Protein AF-A0AAJ3NLQ4-F1 (afdb_monomer)

Secondary structure (DSSP, 8-state):
----PPSSPPPEEEEEE-TT-PEEEEEE-GGGGG--S-SHHHHHHHHT-SSEE--S-S-SSSS---S-EE----TT---SSPPPHHHHHTS-PPP-

InterPro domains:
  IPR029056 Ribokinase-like [G3DSA:3.40.1190.20] (5-63)

Radius of gyration: 17.8 Å; Cα contacts (8 Å, |Δi|>4): 106; chains: 1; bounding box: 45×33×45 Å

Sequence (96 aa):
MRAYLLAGPSGSAIIVVDAAGDNTVVVSPGANGWLSLDAPHARAALTECDVLLTLGDSGDDGVGGGGGKCVRPGPSWRPTHRLPAEARSRWPRRRP

pLDDT: mean 73.83, std 16.25, range [38.75, 98.12]

Mean predicted aligned error: 10.54 Å

Solvent-accessible surface area (backbone atoms only — not comparable to full-atom values): 6395 Å² total; per-residue (Å²): 138,85,91,84,83,75,93,71,59,66,53,45,73,51,77,47,67,51,97,89,68,52,77,49,76,49,74,44,45,46,53,40,52,68,50,72,64,81,48,69,70,51,45,57,56,54,73,73,37,90,38,78,46,63,53,95,67,27,46,92,77,86,70,50,49,21,90,60,46,70,52,84,77,57,81,82,67,72,78,95,59,88,70,56,72,73,57,55,72,73,48,70,70,75,77,131

Foldseek 3Di:
DDDDDDPKDAKDKDWDADPVRDTDIDTDLMCQQVDDCPDPVSVVVVVPALDWDADPSYDDPPPRPHVTDSDQDDQPDDDPDDDDPVSVVPHPHPDD

Structure (mmCIF, N/CA/C/O backbone):
data_AF-A0AAJ3NLQ4-F1
#
_entry.id   AF-A0AAJ3NLQ4-F1
#
loop_
_atom_site.group_PDB
_atom_site.id
_atom_site.type_symbol
_atom_site.label_atom_id
_atom_site.label_alt_id
_atom_site.label_comp_id
_atom_site.label_asym_id
_atom_site.label_entity_id
_atom_site.label_seq_id
_atom_site.pdbx_PDB_ins_code
_atom_site.Cartn_x
_atom_site.Cartn_y
_atom_site.Cartn_z
_atom_site.occupancy
_atom_site.B_iso_or_equiv
_atom_site.auth_seq_id
_atom_site.auth_comp_id
_atom_site.auth_asym_id
_atom_site.auth_atom_id
_atom_site.pdbx_PDB_model_num
ATOM 1 N N . MET A 1 1 ? -16.171 13.471 9.329 1.00 52.00 1 MET A N 1
ATOM 2 C CA . MET A 1 1 ? -14.784 13.033 9.055 1.00 52.00 1 MET A CA 1
ATOM 3 C C . MET A 1 1 ? -13.940 14.257 8.741 1.00 52.00 1 MET A C 1
ATOM 5 O O . MET A 1 1 ? -14.321 15.012 7.857 1.00 52.00 1 MET A O 1
ATOM 9 N N . ARG A 1 2 ? -12.849 14.485 9.481 1.00 60.59 2 ARG A N 1
ATOM 10 C CA . ARG A 1 2 ? -11.824 15.482 9.130 1.00 60.59 2 ARG A CA 1
ATOM 11 C C . ARG A 1 2 ? -10.676 14.754 8.432 1.00 60.59 2 ARG A C 1
ATOM 13 O O . ARG A 1 2 ? -10.258 13.713 8.925 1.00 60.59 2 ARG A O 1
ATOM 20 N N . ALA A 1 3 ? -10.200 15.287 7.311 1.00 61.75 3 ALA A N 1
ATOM 21 C CA . ALA A 1 3 ? -9.014 14.778 6.62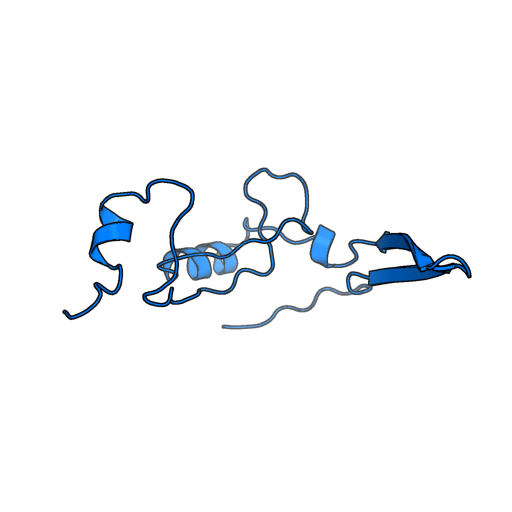9 1.00 61.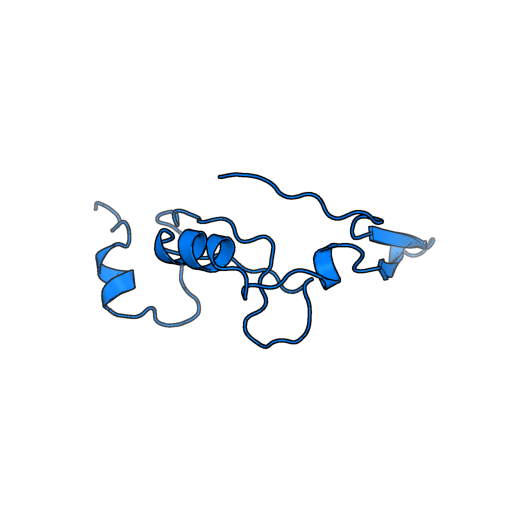75 3 ALA A CA 1
ATOM 22 C C . ALA A 1 3 ? -7.756 15.444 7.202 1.00 61.75 3 ALA A C 1
ATOM 24 O O . ALA A 1 3 ? -7.765 16.651 7.450 1.00 61.75 3 ALA A O 1
ATOM 25 N N . TYR A 1 4 ? -6.695 14.661 7.393 1.00 68.94 4 TYR A N 1
ATOM 26 C CA . TYR A 1 4 ? -5.359 15.153 7.720 1.00 68.94 4 TYR A CA 1
ATOM 27 C C . TYR A 1 4 ? -4.421 14.843 6.557 1.00 68.94 4 TYR A C 1
ATOM 29 O O . TYR A 1 4 ? -4.405 13.723 6.053 1.00 68.94 4 TYR A O 1
ATOM 37 N N . LEU A 1 5 ? -3.664 15.851 6.130 1.00 80.62 5 LEU A N 1
ATOM 38 C CA . LEU A 1 5 ? -2.619 15.713 5.121 1.00 80.62 5 LEU A CA 1
ATOM 39 C C . LEU A 1 5 ? -1.269 15.661 5.835 1.00 80.62 5 LEU A C 1
ATOM 41 O O . LEU A 1 5 ? -1.004 16.494 6.704 1.00 80.62 5 LEU A O 1
ATOM 45 N N . LEU A 1 6 ? -0.422 14.701 5.466 1.00 85.81 6 LEU A N 1
ATOM 46 C CA . LEU A 1 6 ? 0.980 14.697 5.874 1.00 85.81 6 LEU A CA 1
ATOM 47 C C . LEU A 1 6 ? 1.801 15.539 4.897 1.00 85.81 6 LEU A C 1
ATOM 49 O O . LEU A 1 6 ? 1.565 15.519 3.689 1.00 85.81 6 LEU A O 1
ATOM 53 N N . ALA A 1 7 ? 2.796 16.250 5.423 1.00 87.12 7 ALA A N 1
ATOM 54 C CA . ALA A 1 7 ? 3.820 16.862 4.591 1.00 87.12 7 ALA A CA 1
ATOM 55 C C . ALA A 1 7 ? 4.740 15.761 4.037 1.00 87.12 7 ALA A C 1
ATOM 57 O O . ALA A 1 7 ? 5.321 14.999 4.806 1.00 87.12 7 ALA A O 1
ATOM 58 N N . GLY A 1 8 ? 4.868 15.676 2.712 1.00 87.25 8 GLY A N 1
ATOM 59 C CA . GLY A 1 8 ? 5.713 14.686 2.041 1.00 87.25 8 GLY A CA 1
ATOM 60 C C . GLY A 1 8 ? 5.085 14.133 0.757 1.00 87.25 8 GLY A C 1
ATOM 61 O O . GLY A 1 8 ? 3.948 14.477 0.424 1.00 87.25 8 GLY A O 1
ATOM 62 N N . PRO A 1 9 ? 5.819 13.294 0.005 1.00 90.62 9 PRO A N 1
ATOM 63 C CA . PRO A 1 9 ? 5.295 12.664 -1.199 1.00 90.62 9 PRO A CA 1
ATOM 64 C C . PRO A 1 9 ? 4.186 11.659 -0.860 1.00 90.62 9 PRO A C 1
ATOM 66 O O . PRO A 1 9 ? 4.258 10.921 0.125 1.00 90.62 9 PRO A O 1
ATOM 69 N N . SER A 1 10 ? 3.165 11.594 -1.715 1.00 91.12 10 SER A N 1
ATOM 70 C CA . SER A 1 10 ? 2.212 10.477 -1.702 1.00 91.12 10 SER A CA 1
ATOM 71 C C . SER A 1 10 ? 2.913 9.167 -2.081 1.00 91.12 10 SER A C 1
ATOM 73 O O . SER A 1 10 ? 3.973 9.195 -2.709 1.00 91.12 10 SER A O 1
ATOM 75 N N . GLY A 1 11 ? 2.322 8.027 -1.713 1.00 89.94 11 GLY A N 1
ATOM 76 C CA . GLY A 1 11 ? 2.776 6.729 -2.214 1.00 89.94 11 GLY A CA 1
ATOM 77 C C . GLY A 1 11 ? 2.737 6.687 -3.741 1.00 89.94 11 GLY A C 1
ATOM 78 O O . GLY A 1 11 ? 1.833 7.252 -4.363 1.00 89.94 11 GLY A O 1
ATOM 79 N N . SER A 1 12 ? 3.735 6.059 -4.353 1.00 93.94 12 SER A N 1
ATOM 80 C CA . SER A 1 12 ? 3.873 5.987 -5.803 1.00 93.94 12 SER A CA 1
ATOM 81 C C . SER A 1 12 ? 4.317 4.602 -6.254 1.00 93.94 12 SER A C 1
ATOM 83 O O . SER A 1 12 ? 5.054 3.900 -5.566 1.00 93.94 12 SER A O 1
ATOM 85 N N . ALA A 1 13 ? 3.871 4.215 -7.445 1.00 95.25 13 ALA A N 1
ATOM 86 C CA . ALA A 1 13 ? 4.350 3.035 -8.141 1.00 95.25 13 ALA A CA 1
ATOM 87 C C . ALA A 1 13 ? 4.771 3.446 -9.552 1.00 95.25 13 ALA A C 1
ATOM 89 O O . ALA A 1 13 ? 4.008 4.092 -10.271 1.00 95.25 13 ALA A O 1
ATOM 90 N N . ILE A 1 14 ? 5.990 3.085 -9.933 1.00 96.50 14 ILE A N 1
ATOM 91 C CA . ILE A 1 14 ? 6.510 3.237 -11.287 1.00 96.50 14 ILE A CA 1
ATOM 92 C C . ILE A 1 14 ? 6.418 1.867 -11.943 1.00 96.50 14 ILE A C 1
ATOM 94 O O . ILE A 1 14 ? 6.968 0.894 -11.429 1.00 96.50 14 ILE A O 1
ATOM 98 N N . ILE A 1 15 ? 5.710 1.798 -13.066 1.00 97.69 15 ILE A N 1
ATOM 99 C CA . ILE A 1 15 ? 5.517 0.570 -13.833 1.00 97.69 15 ILE A CA 1
ATOM 100 C C . ILE A 1 15 ? 6.187 0.770 -15.185 1.00 97.69 15 ILE A C 1
ATOM 102 O O . ILE A 1 15 ? 5.802 1.658 -15.946 1.00 97.69 15 ILE A O 1
ATOM 106 N N . VAL A 1 16 ? 7.187 -0.053 -15.471 1.00 98.12 16 VAL A N 1
ATOM 107 C CA . VAL A 1 16 ? 7.828 -0.143 -16.782 1.00 98.12 16 VAL A CA 1
ATOM 108 C C . VAL A 1 16 ? 7.379 -1.449 -17.414 1.00 98.12 16 VAL A C 1
ATOM 110 O O . VAL A 1 16 ? 7.520 -2.503 -16.800 1.00 98.12 16 VAL A O 1
ATOM 113 N N . VAL A 1 17 ? 6.827 -1.372 -18.620 1.00 98.06 17 VAL A N 1
ATOM 114 C CA . VAL A 1 17 ? 6.411 -2.542 -19.398 1.00 98.06 17 VAL A CA 1
ATOM 115 C C . VAL A 1 17 ? 7.398 -2.712 -20.541 1.00 98.06 17 VAL A C 1
ATOM 117 O O . VAL A 1 17 ? 7.653 -1.750 -21.269 1.00 98.06 17 VAL A O 1
ATOM 120 N N . ASP A 1 18 ? 7.987 -3.896 -20.672 1.00 97.31 18 ASP A N 1
ATOM 121 C CA . ASP A 1 18 ? 8.928 -4.174 -21.753 1.00 97.31 18 ASP A CA 1
ATOM 122 C C . ASP A 1 18 ? 8.224 -4.563 -23.069 1.00 97.31 18 ASP A C 1
ATOM 124 O O . ASP A 1 18 ? 6.997 -4.601 -23.171 1.00 97.31 18 ASP A O 1
ATOM 128 N N . ALA A 1 19 ? 9.011 -4.835 -24.114 1.00 97.56 19 ALA A N 1
ATOM 129 C CA . ALA A 1 19 ? 8.482 -5.202 -25.428 1.00 97.56 19 ALA A CA 1
ATOM 130 C C . ALA A 1 19 ? 7.816 -6.594 -25.469 1.00 97.56 19 ALA A C 1
ATOM 132 O O . ALA A 1 19 ? 7.050 -6.861 -26.395 1.00 97.56 19 ALA A O 1
ATOM 133 N N . ALA A 1 20 ? 8.107 -7.471 -24.503 1.00 97.62 20 ALA A N 1
ATOM 134 C CA . ALA A 1 20 ? 7.456 -8.770 -24.349 1.00 97.62 20 ALA A CA 1
ATOM 135 C C . ALA A 1 20 ? 6.133 -8.667 -23.565 1.00 97.62 20 ALA A C 1
ATOM 137 O O . ALA A 1 20 ? 5.327 -9.598 -23.597 1.00 97.62 20 ALA A O 1
ATOM 138 N N . GLY A 1 21 ? 5.879 -7.520 -22.927 1.00 97.25 21 GLY A N 1
ATOM 139 C CA . GLY A 1 21 ? 4.708 -7.272 -22.094 1.00 97.25 21 GLY A CA 1
ATOM 140 C C . GLY A 1 21 ? 4.940 -7.579 -20.615 1.00 97.25 21 GLY A C 1
ATOM 141 O O . GLY A 1 21 ? 3.969 -7.616 -19.856 1.00 97.25 21 GLY A O 1
ATOM 142 N N . ASP A 1 22 ? 6.191 -7.786 -20.197 1.00 97.75 22 ASP A N 1
ATOM 143 C CA . ASP A 1 22 ? 6.526 -8.033 -18.801 1.00 97.75 22 ASP A CA 1
ATOM 144 C C . ASP A 1 22 ? 6.579 -6.721 -18.009 1.00 97.75 22 ASP A C 1
ATOM 146 O O . ASP A 1 22 ? 7.137 -5.708 -18.444 1.00 97.75 22 ASP A O 1
ATOM 150 N N . ASN A 1 23 ? 5.996 -6.747 -16.807 1.00 97.38 23 ASN A N 1
ATOM 151 C CA . ASN A 1 23 ? 5.906 -5.587 -15.927 1.00 97.38 23 ASN A CA 1
ATOM 152 C C . ASN A 1 23 ? 7.050 -5.582 -14.910 1.00 97.38 23 ASN A C 1
ATOM 154 O O . ASN A 1 23 ? 7.125 -6.445 -14.037 1.00 97.38 23 ASN A O 1
ATOM 158 N N . THR A 1 24 ? 7.863 -4.532 -14.932 1.00 97.62 24 THR A N 1
ATOM 159 C CA . THR A 1 24 ? 8.765 -4.167 -13.837 1.00 97.62 24 THR A CA 1
ATOM 160 C C . THR A 1 24 ? 8.104 -3.086 -12.992 1.00 97.62 24 THR A C 1
ATOM 162 O O . THR A 1 24 ? 7.837 -1.987 -13.479 1.00 97.62 24 THR A O 1
ATOM 165 N N . VAL A 1 25 ? 7.834 -3.384 -11.719 1.00 96.56 25 VAL A N 1
ATOM 166 C CA . VAL A 1 25 ? 7.144 -2.466 -10.803 1.00 96.56 25 VAL A CA 1
ATOM 167 C C . VAL A 1 25 ? 8.071 -2.063 -9.663 1.00 96.56 25 VAL A C 1
ATOM 169 O O . VAL A 1 25 ? 8.570 -2.914 -8.932 1.00 96.56 25 VAL A O 1
ATOM 172 N N . VAL A 1 26 ? 8.264 -0.757 -9.482 1.00 95.94 26 VAL A N 1
ATOM 173 C CA . VAL A 1 26 ? 8.986 -0.170 -8.347 1.00 95.94 26 VAL A CA 1
ATOM 174 C C . VAL A 1 26 ? 7.999 0.636 -7.519 1.00 95.94 26 VAL A C 1
ATOM 176 O O . VAL A 1 26 ? 7.359 1.548 -8.037 1.00 95.94 26 VAL A O 1
ATOM 179 N N . VAL A 1 27 ? 7.875 0.314 -6.233 1.00 94.00 27 VAL A N 1
ATOM 180 C CA . VAL A 1 27 ? 6.926 0.969 -5.324 1.00 94.00 27 VAL A CA 1
ATOM 181 C C . VAL A 1 27 ? 7.680 1.766 -4.268 1.00 94.00 27 VAL A C 1
ATOM 183 O O . VAL A 1 27 ? 8.609 1.261 -3.643 1.00 94.00 27 VAL A O 1
ATOM 186 N N . SER A 1 28 ? 7.249 3.007 -4.052 1.00 92.12 28 SER A N 1
ATOM 187 C CA . SER A 1 28 ? 7.608 3.820 -2.896 1.00 92.12 28 SER A CA 1
ATOM 188 C C . SER A 1 28 ? 6.357 4.036 -2.039 1.00 92.12 28 SER A C 1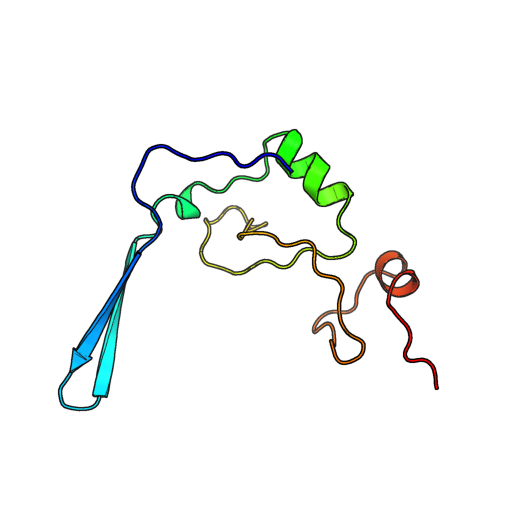
ATOM 190 O O . SER A 1 28 ? 5.366 4.568 -2.542 1.00 92.12 28 SER A O 1
ATOM 192 N N . PRO A 1 29 ? 6.363 3.662 -0.748 1.00 89.31 29 PRO A N 1
ATOM 193 C CA . PRO A 1 29 ? 5.170 3.748 0.097 1.00 89.31 29 PRO A CA 1
ATOM 194 C C . PRO A 1 29 ? 4.723 5.194 0.363 1.00 89.31 29 PRO A C 1
ATOM 196 O O . PRO A 1 29 ? 3.543 5.440 0.615 1.00 89.31 29 PRO A O 1
ATOM 199 N N . GLY A 1 30 ? 5.639 6.169 0.293 1.00 90.88 30 GLY A N 1
ATOM 200 C CA . GLY A 1 30 ? 5.349 7.578 0.578 1.00 90.88 30 GLY A CA 1
ATOM 201 C C . GLY A 1 30 ? 4.603 7.761 1.906 1.00 90.88 30 GLY A C 1
ATOM 202 O O . GLY A 1 30 ? 4.914 7.103 2.899 1.00 90.88 30 GLY A O 1
ATOM 203 N N . ALA A 1 31 ? 3.593 8.632 1.920 1.00 89.44 31 ALA A N 1
ATOM 204 C CA . ALA A 1 31 ? 2.744 8.873 3.089 1.00 89.44 31 ALA A CA 1
ATOM 205 C C . ALA A 1 31 ? 2.008 7.622 3.626 1.00 89.44 31 ALA A C 1
ATOM 207 O O . ALA A 1 31 ? 1.702 7.588 4.817 1.00 89.44 31 ALA A O 1
ATOM 208 N N . ASN A 1 32 ? 1.756 6.589 2.806 1.00 86.81 32 ASN A N 1
ATOM 209 C CA . ASN A 1 32 ? 1.046 5.376 3.249 1.00 86.81 32 ASN A CA 1
ATOM 210 C C . ASN A 1 32 ? 1.877 4.575 4.264 1.00 86.81 32 ASN A C 1
ATOM 212 O O . ASN A 1 32 ? 1.325 3.956 5.169 1.00 86.81 32 ASN A O 1
ATOM 216 N N . GLY A 1 33 ? 3.210 4.672 4.188 1.00 85.50 33 GLY A N 1
ATOM 217 C CA . GLY A 1 33 ? 4.122 4.067 5.164 1.00 85.50 33 GLY A CA 1
ATOM 218 C C . GLY A 1 33 ? 4.062 4.690 6.566 1.00 85.50 33 GLY A C 1
ATOM 219 O O . GLY A 1 33 ? 4.667 4.155 7.486 1.00 85.50 33 GLY A O 1
ATOM 220 N N . TRP A 1 34 ? 3.342 5.803 6.738 1.00 84.69 34 TRP A N 1
ATOM 221 C CA . TRP A 1 34 ? 3.203 6.525 8.009 1.00 84.69 34 TRP A CA 1
ATOM 222 C C . TRP A 1 34 ? 1.813 6.387 8.639 1.00 84.69 34 TRP A C 1
ATOM 224 O O . TRP A 1 34 ? 1.511 7.060 9.627 1.00 84.69 34 TRP A O 1
ATOM 234 N N . LEU A 1 35 ? 0.938 5.565 8.059 1.00 80.94 35 LEU A N 1
ATOM 235 C CA . LEU A 1 35 ? -0.401 5.359 8.591 1.00 80.94 35 LEU A CA 1
ATOM 236 C C . LEU A 1 35 ? -0.323 4.625 9.939 1.00 80.94 35 LEU A C 1
ATOM 238 O O . LEU A 1 35 ? 0.186 3.516 10.016 1.00 80.94 35 LEU A O 1
ATOM 242 N N . SER A 1 36 ? -0.837 5.262 10.996 1.00 78.69 36 SER A N 1
ATOM 243 C CA . SER A 1 36 ? -0.920 4.710 12.353 1.00 78.69 36 SER A CA 1
ATOM 244 C C . SER A 1 36 ? -2.326 4.900 12.924 1.00 78.69 36 SER A C 1
ATOM 246 O O . SER A 1 36 ? -2.975 5.930 12.713 1.00 78.69 36 SER A O 1
ATOM 248 N N . LEU A 1 37 ? -2.792 3.903 13.680 1.00 79.12 37 LEU A N 1
ATOM 249 C CA . LEU A 1 37 ? -4.101 3.887 14.341 1.00 79.12 37 LEU A CA 1
ATOM 250 C C . LEU A 1 37 ? -4.033 4.263 15.831 1.00 79.12 37 LEU A C 1
ATOM 252 O O . LEU A 1 37 ? -5.013 4.097 16.561 1.00 79.12 37 LEU A O 1
ATOM 256 N N . ASP A 1 38 ? -2.904 4.790 16.306 1.00 82.50 38 ASP A N 1
ATOM 257 C CA . ASP A 1 38 ? -2.737 5.155 17.719 1.00 82.50 38 ASP A CA 1
ATOM 258 C C . ASP A 1 38 ? -3.418 6.465 18.101 1.00 82.50 38 ASP A C 1
ATOM 260 O O . ASP A 1 38 ? -3.722 6.704 19.273 1.00 82.50 38 ASP A O 1
ATOM 264 N N . ALA A 1 39 ? -3.717 7.311 17.118 1.00 80.06 39 ALA A N 1
ATOM 265 C CA . ALA A 1 39 ? -4.354 8.584 17.382 1.00 80.06 39 ALA A CA 1
ATOM 266 C C . ALA A 1 39 ? -5.808 8.394 17.880 1.00 80.06 39 ALA A C 1
ATOM 268 O O . ALA A 1 39 ? -6.583 7.661 17.257 1.00 80.06 39 ALA A O 1
ATOM 269 N N . PRO A 1 40 ? -6.248 9.108 18.940 1.00 82.12 40 PRO A N 1
ATOM 270 C CA . PRO A 1 40 ? -7.593 8.947 19.506 1.00 82.12 40 PRO A CA 1
ATOM 271 C C . PRO A 1 40 ? -8.729 9.132 18.493 1.00 82.12 40 PRO A C 1
ATOM 273 O O . PRO A 1 40 ? -9.731 8.423 18.534 1.00 82.12 40 PRO A O 1
ATOM 276 N N . HIS A 1 41 ? -8.561 10.055 17.545 1.00 79.75 41 HIS A N 1
ATOM 277 C CA . HIS A 1 41 ? -9.548 10.305 16.496 1.00 79.75 41 HIS A CA 1
ATOM 278 C C . HIS A 1 41 ? -9.621 9.170 15.462 1.00 79.75 41 HIS A C 1
ATOM 280 O O . HIS A 1 41 ? -10.698 8.921 14.924 1.00 79.75 41 HIS A O 1
ATOM 286 N N . ALA A 1 42 ? -8.511 8.470 15.202 1.00 79.12 42 ALA A N 1
ATOM 287 C CA . ALA A 1 42 ? -8.492 7.300 14.330 1.00 79.12 42 ALA A CA 1
ATOM 288 C C . ALA A 1 42 ? -9.249 6.138 14.989 1.00 79.12 42 ALA A C 1
ATOM 290 O O . ALA A 1 42 ? -10.145 5.564 14.376 1.00 79.12 42 ALA A O 1
ATOM 291 N N . ARG A 1 43 ? -8.988 5.866 16.275 1.00 82.88 43 ARG A N 1
ATOM 292 C CA . ARG A 1 43 ? -9.707 4.824 17.032 1.00 82.88 43 ARG A CA 1
ATOM 293 C C . ARG A 1 43 ? -11.201 5.113 17.162 1.00 82.88 43 ARG A C 1
ATOM 295 O O . ARG A 1 43 ? -12.005 4.210 16.959 1.00 82.88 43 ARG A O 1
ATOM 302 N N . ALA A 1 44 ? -11.575 6.366 17.423 1.00 83.06 44 ALA A N 1
ATOM 303 C CA . ALA A 1 44 ? -12.978 6.776 17.476 1.00 83.06 44 ALA A CA 1
ATOM 304 C C . ALA A 1 44 ? -13.700 6.593 16.128 1.00 83.06 44 ALA A C 1
ATOM 306 O O . ALA A 1 44 ? -14.874 6.246 16.093 1.00 83.06 44 ALA A O 1
ATOM 307 N N . ALA A 1 45 ? -13.011 6.792 15.000 1.00 77.69 45 ALA A N 1
ATOM 308 C CA . ALA A 1 45 ? -13.598 6.525 13.688 1.00 77.69 45 ALA A CA 1
ATOM 309 C C . ALA A 1 45 ? -13.828 5.021 13.447 1.00 77.69 45 ALA A C 1
ATOM 311 O O . ALA A 1 45 ? -14.812 4.653 12.810 1.00 77.69 45 ALA A O 1
ATOM 312 N N . LEU A 1 46 ? -12.952 4.156 13.971 1.00 79.12 46 LEU A N 1
ATOM 313 C CA . LEU A 1 46 ? -13.086 2.702 13.852 1.00 79.12 46 LEU A CA 1
ATOM 314 C C . LEU A 1 46 ? -14.255 2.145 14.667 1.00 79.12 46 LEU A C 1
ATOM 316 O O . LEU A 1 46 ? -14.938 1.245 14.188 1.00 79.12 46 LEU A O 1
ATOM 320 N N . THR A 1 47 ? -14.510 2.681 15.864 1.00 82.12 47 THR A N 1
ATOM 321 C CA . THR A 1 47 ? -15.611 2.218 16.730 1.00 82.12 47 THR A CA 1
ATOM 322 C C . THR A 1 47 ? -16.997 2.461 16.134 1.00 82.12 47 THR A C 1
ATOM 324 O O . THR A 1 47 ? -17.945 1.779 16.507 1.00 82.12 47 THR A O 1
ATOM 327 N N . GLU A 1 48 ? -17.113 3.399 15.194 1.00 77.94 48 GLU A N 1
ATOM 328 C CA . GLU A 1 48 ? -18.356 3.688 14.471 1.00 77.94 48 GLU A CA 1
ATOM 329 C C . GLU A 1 48 ? -18.546 2.808 13.219 1.00 77.94 48 GLU A C 1
ATOM 331 O O . GLU A 1 48 ? -19.633 2.785 12.637 1.00 77.94 48 GLU A O 1
ATOM 336 N N . CYS A 1 49 ? -17.515 2.084 12.761 1.00 72.31 49 CYS A N 1
ATOM 337 C CA . CYS A 1 49 ? -17.641 1.193 11.608 1.00 72.31 49 CYS A CA 1
ATOM 338 C C . CYS A 1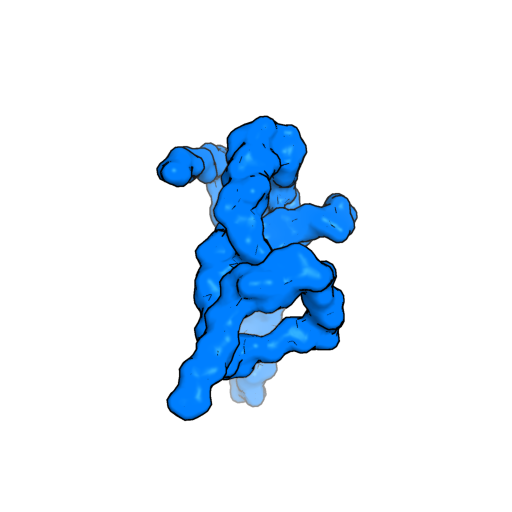 49 ? -18.219 -0.175 12.026 1.00 72.31 49 CYS A C 1
ATOM 340 O O . CYS A 1 49 ? -17.681 -0.840 12.907 1.00 72.31 49 CYS A O 1
ATOM 342 N N . ASP A 1 50 ? -19.218 -0.683 11.294 1.00 74.31 50 ASP A N 1
ATOM 343 C CA . ASP A 1 50 ? -19.632 -2.095 11.414 1.00 74.31 50 ASP A CA 1
ATOM 344 C C . ASP A 1 50 ? -18.618 -3.055 10.751 1.00 74.31 50 ASP A C 1
ATOM 346 O O . ASP A 1 50 ? -18.444 -4.193 11.186 1.00 74.31 50 ASP A O 1
ATOM 350 N N . VAL A 1 51 ? -17.965 -2.609 9.669 1.00 74.06 51 VAL A N 1
ATOM 351 C CA . VAL A 1 51 ? -16.927 -3.353 8.936 1.00 74.06 51 VAL A CA 1
ATOM 352 C C . VAL A 1 51 ? -15.848 -2.385 8.455 1.00 74.06 51 VAL A C 1
ATOM 354 O O . VAL A 1 51 ? -16.150 -1.401 7.774 1.00 74.06 51 VAL A O 1
ATOM 357 N N . LEU A 1 52 ? -14.590 -2.700 8.770 1.00 76.75 52 LEU A N 1
ATOM 358 C CA . LEU A 1 52 ? -13.405 -2.011 8.266 1.00 76.75 52 LEU A CA 1
ATOM 359 C C . LEU A 1 52 ? -12.803 -2.803 7.100 1.00 76.75 52 LEU A C 1
ATOM 361 O O . LEU A 1 52 ? -12.479 -3.979 7.253 1.00 76.75 52 LEU A O 1
ATOM 365 N N . LEU A 1 53 ? -12.637 -2.157 5.945 1.00 76.00 53 LEU A N 1
ATOM 366 C CA . LEU A 1 53 ? -11.861 -2.710 4.836 1.00 76.00 53 LEU A CA 1
ATOM 367 C C . LEU A 1 53 ? -10.411 -2.229 4.936 1.00 76.00 53 LEU A C 1
ATOM 369 O O . LEU A 1 53 ? -10.180 -1.024 4.923 1.00 76.00 53 LEU A O 1
ATOM 373 N N . THR A 1 54 ? -9.453 -3.152 4.974 1.00 73.81 54 THR A N 1
ATOM 374 C CA . THR A 1 54 ? -8.015 -2.852 4.917 1.00 73.81 54 THR A CA 1
ATOM 375 C C . THR A 1 54 ? -7.393 -3.458 3.657 1.00 73.81 54 THR A C 1
ATOM 377 O O . THR A 1 54 ? -7.885 -4.457 3.127 1.00 73.81 54 THR A O 1
ATOM 380 N N . LEU A 1 55 ?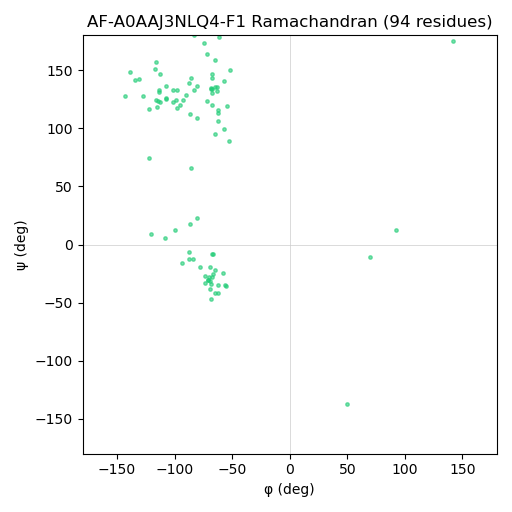 -6.332 -2.829 3.149 1.00 70.88 55 LEU A N 1
ATOM 381 C CA . LEU A 1 55 ? -5.516 -3.320 2.037 1.00 70.88 55 LEU A CA 1
ATOM 382 C C . LEU A 1 55 ? -4.038 -3.153 2.422 1.00 70.88 55 LEU A C 1
ATOM 384 O O . LEU A 1 55 ? -3.692 -2.192 3.103 1.00 70.88 55 LEU A O 1
ATOM 388 N N . GLY A 1 56 ? -3.197 -4.118 2.047 1.00 66.94 56 GLY A N 1
ATOM 389 C CA . GLY A 1 56 ? -1.822 -4.245 2.542 1.00 66.94 56 GLY A CA 1
ATOM 390 C C . GLY A 1 56 ? -0.790 -3.417 1.779 1.00 66.94 56 GLY A C 1
ATOM 391 O O . GLY A 1 56 ? 0.080 -3.992 1.136 1.00 66.94 56 GLY A O 1
ATOM 392 N N . ASP A 1 57 ? -0.882 -2.092 1.838 1.00 63.84 57 ASP A N 1
ATOM 393 C CA . ASP A 1 57 ? 0.158 -1.174 1.337 1.00 63.84 57 ASP A CA 1
ATOM 394 C C . ASP A 1 57 ? 0.720 -0.238 2.430 1.00 63.84 57 ASP A C 1
ATOM 396 O O . ASP A 1 57 ? 1.467 0.695 2.140 1.00 63.84 57 ASP A O 1
ATOM 400 N N . SER A 1 58 ? 0.345 -0.493 3.686 1.00 59.75 58 SER A N 1
ATOM 401 C CA . SER A 1 58 ? 0.696 0.276 4.890 1.00 59.75 58 SER A CA 1
ATOM 402 C C . SER A 1 58 ? 1.533 -0.601 5.853 1.00 59.75 58 SER A C 1
ATOM 404 O O . SER A 1 58 ? 1.492 -1.822 5.724 1.00 59.75 58 SER A O 1
ATOM 406 N N . GLY A 1 59 ? 2.328 0.002 6.752 1.00 57.84 59 GLY A N 1
ATOM 407 C CA . GLY A 1 59 ? 3.438 -0.632 7.508 1.00 57.84 59 GLY A CA 1
ATOM 408 C C . GLY A 1 59 ? 3.136 -1.812 8.468 1.00 57.84 59 GLY A C 1
ATOM 409 O O . GLY A 1 59 ? 2.000 -2.247 8.624 1.00 57.84 59 GLY A O 1
ATOM 410 N N . ASP A 1 60 ? 4.206 -2.342 9.093 1.00 47.28 60 ASP A N 1
ATOM 411 C CA . ASP A 1 60 ? 4.334 -3.671 9.747 1.00 47.28 60 ASP A CA 1
ATOM 412 C C . ASP A 1 60 ? 3.770 -3.834 11.190 1.00 47.28 60 ASP A C 1
ATOM 414 O O . ASP A 1 60 ? 4.173 -4.740 11.921 1.00 47.28 60 ASP A O 1
ATOM 418 N N . ASP A 1 61 ? 2.820 -3.022 11.655 1.00 43.97 61 ASP A N 1
ATOM 419 C CA . ASP A 1 61 ? 2.288 -3.091 13.033 1.00 43.97 61 ASP A CA 1
ATOM 420 C C . ASP A 1 61 ? 1.119 -4.084 13.246 1.00 43.97 61 ASP A C 1
ATOM 422 O O . ASP A 1 61 ? 0.437 -4.060 14.271 1.00 43.97 61 ASP A O 1
ATOM 426 N N . GLY A 1 62 ? 0.903 -5.038 12.332 1.00 40.91 62 GLY A N 1
ATOM 427 C CA . GLY A 1 62 ? 0.046 -6.222 12.556 1.00 40.91 62 GLY A CA 1
ATOM 428 C C . GLY A 1 62 ? -1.468 -5.961 12.668 1.00 40.91 62 GLY A C 1
ATOM 429 O O . GLY A 1 62 ? -2.267 -6.890 12.563 1.00 40.91 62 GLY A O 1
ATOM 430 N N . VAL A 1 63 ? -1.886 -4.703 12.781 1.00 46.47 63 VAL A N 1
ATOM 431 C CA . VAL A 1 63 ? -3.224 -4.208 12.447 1.00 46.47 63 VAL A CA 1
ATOM 432 C C . VAL A 1 63 ? -3.005 -3.115 11.414 1.00 46.47 63 VAL A C 1
ATOM 434 O O . VAL A 1 63 ? -3.071 -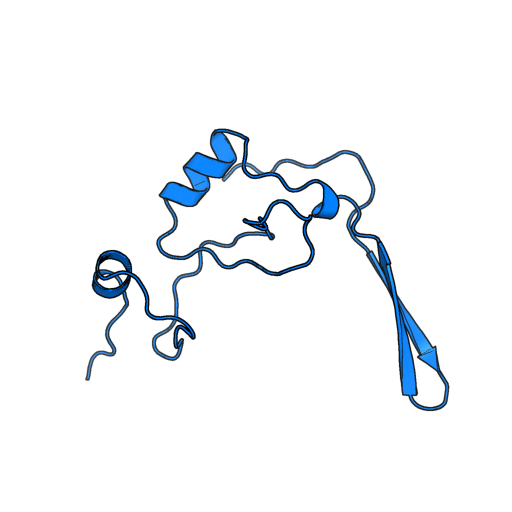1.930 11.717 1.00 46.47 63 VAL A O 1
ATOM 437 N N . GLY A 1 64 ? -2.682 -3.543 10.190 1.00 38.75 64 GLY A N 1
ATOM 438 C CA . GLY A 1 64 ? -2.429 -2.653 9.065 1.00 38.75 64 GLY A CA 1
ATOM 439 C C . GLY A 1 64 ? -3.644 -1.766 8.824 1.00 38.75 64 GLY A C 1
ATOM 440 O O . GLY A 1 64 ? -4.639 -2.183 8.220 1.00 38.75 64 GLY A O 1
ATOM 441 N N . GLY A 1 65 ? -3.573 -0.536 9.324 1.00 41.53 65 GLY A N 1
ATOM 442 C CA . GLY A 1 65 ? -4.438 0.533 8.883 1.00 41.53 65 GLY A CA 1
ATOM 443 C C . GLY A 1 65 ? -4.085 0.773 7.431 1.00 41.53 65 GLY A C 1
ATOM 444 O O . GLY A 1 65 ? -3.113 1.449 7.163 1.00 41.53 65 GLY A O 1
ATOM 445 N N . GLY A 1 66 ? -4.821 0.169 6.503 1.00 41.03 66 GLY A N 1
ATOM 446 C CA . GLY A 1 66 ? -4.933 0.701 5.151 1.00 41.03 66 GLY A CA 1
ATOM 447 C C . GLY A 1 66 ? -5.841 1.926 5.188 1.00 41.03 66 GLY A C 1
ATOM 448 O O . GLY A 1 66 ? -6.472 2.203 6.212 1.00 41.03 66 GLY A O 1
ATOM 449 N N . GLY A 1 67 ? -5.972 2.638 4.069 1.00 49.97 67 GLY A N 1
ATOM 450 C CA . GLY A 1 67 ? -7.061 3.596 3.870 1.00 49.97 67 GLY A CA 1
ATOM 451 C C . GLY A 1 67 ? -8.414 2.929 4.136 1.00 49.97 67 GLY A C 1
ATOM 452 O O . GLY A 1 67 ? -9.029 2.344 3.247 1.00 49.97 67 GLY A O 1
ATOM 453 N N . GLY A 1 68 ? -8.850 2.982 5.390 1.00 52.81 68 GLY A N 1
ATOM 454 C CA . GLY A 1 68 ? -9.981 2.238 5.894 1.00 52.81 68 GLY A CA 1
ATOM 455 C C . GLY A 1 68 ? -11.252 2.954 5.514 1.00 52.81 68 GLY A C 1
ATOM 456 O O . GLY A 1 68 ? -11.560 4.018 6.048 1.00 52.81 68 GLY A O 1
ATOM 457 N N . LYS A 1 69 ? -12.010 2.388 4.582 1.00 55.62 69 LYS A N 1
ATOM 458 C CA . LYS A 1 69 ? -13.386 2.834 4.374 1.00 55.62 69 LYS A CA 1
ATOM 459 C C . LYS A 1 69 ? -14.274 1.988 5.274 1.00 55.62 69 LYS A C 1
ATOM 461 O O . LYS A 1 69 ? -14.196 0.761 5.218 1.00 55.62 69 LYS A O 1
ATOM 466 N N . CYS A 1 70 ? -15.131 2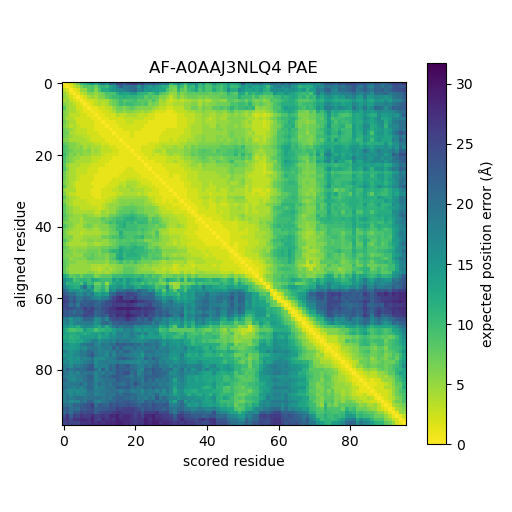.624 6.079 1.00 61.97 70 CYS A N 1
ATOM 467 C CA . CYS A 1 70 ? -16.293 1.909 6.594 1.00 61.97 70 CYS A CA 1
ATOM 468 C C . CYS A 1 70 ? -17.125 1.524 5.362 1.00 61.97 70 CYS A C 1
ATOM 470 O O . CYS A 1 70 ? -17.624 2.399 4.647 1.00 61.97 70 CYS A O 1
ATOM 472 N N . VAL A 1 71 ? -17.228 0.231 5.067 1.00 64.50 71 VAL A N 1
ATOM 473 C CA . VAL A 1 71 ? -17.995 -0.258 3.916 1.00 64.50 71 VAL A CA 1
ATOM 474 C C . VAL A 1 71 ? -19.262 -0.910 4.433 1.00 64.50 71 VAL A C 1
ATOM 476 O O . VAL A 1 71 ? -19.221 -1.691 5.379 1.00 64.50 71 VAL A O 1
ATOM 479 N N . ARG A 1 72 ? -20.395 -0.633 3.784 1.00 64.62 72 ARG A N 1
ATOM 480 C CA . ARG A 1 72 ? -21.605 -1.429 3.989 1.00 64.62 72 ARG A CA 1
ATOM 481 C C . ARG A 1 72 ? -21.548 -2.626 3.036 1.00 64.62 72 ARG A C 1
ATOM 483 O O . ARG A 1 72 ? -21.599 -2.415 1.823 1.00 64.62 72 ARG A O 1
ATOM 490 N N . PRO A 1 73 ? -21.412 -3.866 3.527 1.00 63.78 73 PRO A N 1
ATOM 491 C CA . PRO A 1 73 ? -21.304 -5.010 2.641 1.00 63.78 73 PRO A CA 1
ATOM 492 C C . PRO A 1 73 ? -22.618 -5.242 1.894 1.00 63.78 73 PRO A C 1
ATOM 494 O O . PRO A 1 73 ? -23.702 -5.242 2.479 1.00 63.78 73 PRO A O 1
ATOM 497 N N . GLY A 1 74 ? -22.514 -5.460 0.584 1.00 63.44 74 GLY A N 1
ATOM 498 C CA . GLY A 1 74 ? -23.651 -5.848 -0.242 1.00 63.44 74 GLY A CA 1
ATOM 499 C C . GLY A 1 74 ? -24.103 -7.294 0.025 1.00 63.44 74 GLY A C 1
ATOM 500 O O . GLY A 1 74 ? -23.341 -8.105 0.554 1.00 63.44 74 GLY A O 1
ATOM 501 N N . PRO A 1 75 ? -25.316 -7.681 -0.406 1.00 65.88 75 PRO A N 1
ATOM 502 C CA . PRO A 1 75 ? -25.888 -9.017 -0.174 1.00 65.88 75 PRO A CA 1
ATOM 503 C C . PRO A 1 75 ? -25.164 -10.171 -0.903 1.00 65.88 75 PRO A C 1
ATOM 505 O O . PRO A 1 75 ? -25.494 -11.347 -0.702 1.00 65.88 75 PRO A O 1
ATOM 508 N N . SER A 1 76 ? -24.218 -9.865 -1.794 1.00 71.88 76 SER A N 1
ATOM 509 C CA . SER A 1 76 ? -23.329 -10.826 -2.464 1.00 71.88 76 SER A CA 1
ATOM 510 C C . SER A 1 76 ? -21.994 -11.024 -1.743 1.00 71.88 76 SER A C 1
ATOM 512 O O . SER A 1 76 ? -21.324 -12.019 -2.009 1.00 71.88 76 SER A O 1
ATOM 514 N N . TRP A 1 77 ? -21.616 -10.128 -0.826 1.00 66.62 77 TRP A N 1
ATOM 515 C CA . TRP A 1 77 ? -20.337 -10.209 -0.127 1.00 66.62 77 TRP A CA 1
ATOM 516 C C . TRP A 1 77 ? -20.318 -11.418 0.816 1.00 66.62 77 TRP A C 1
ATOM 518 O O . TRP A 1 77 ? -21.284 -11.688 1.540 1.00 66.62 77 TRP A O 1
ATOM 528 N N . ARG A 1 78 ? -19.221 -12.176 0.776 1.00 69.12 78 ARG A N 1
ATOM 529 C CA . ARG A 1 78 ? -18.994 -13.386 1.571 1.00 69.12 78 ARG A CA 1
ATOM 530 C C . ARG A 1 78 ? -17.721 -13.170 2.395 1.00 69.12 78 ARG A C 1
ATOM 532 O O . ARG A 1 78 ? -16.661 -13.027 1.792 1.00 69.12 78 ARG A O 1
ATOM 539 N N . PRO A 1 79 ? -17.804 -13.152 3.734 1.00 66.56 79 PRO A N 1
ATOM 540 C CA . PRO A 1 79 ? -16.606 -13.133 4.557 1.00 66.56 79 PRO A CA 1
ATOM 541 C C . PRO A 1 79 ? -15.810 -14.421 4.323 1.00 66.56 79 PRO A C 1
ATOM 543 O O . PRO A 1 79 ? -16.387 -15.509 4.366 1.00 66.56 79 PRO A O 1
ATOM 546 N N . THR A 1 80 ? -14.502 -14.312 4.100 1.00 65.31 80 THR A N 1
ATOM 547 C CA . THR A 1 80 ? -13.601 -15.476 4.008 1.00 65.31 80 THR A CA 1
ATOM 548 C C . THR A 1 80 ? -13.347 -16.111 5.378 1.00 65.31 80 THR A C 1
ATOM 550 O O . THR A 1 80 ? -13.163 -17.321 5.466 1.00 65.31 80 THR A O 1
ATOM 553 N N . HIS A 1 81 ? -13.437 -15.326 6.458 1.00 61.72 81 HIS A N 1
ATOM 554 C CA . HIS A 1 81 ? -13.397 -15.804 7.842 1.00 61.72 81 HIS A CA 1
ATOM 555 C C . HIS A 1 81 ? -14.737 -15.622 8.552 1.00 61.72 81 HIS A C 1
ATOM 557 O O . HIS A 1 81 ? -15.469 -14.662 8.320 1.00 61.72 81 HIS A O 1
ATOM 563 N N . ARG A 1 82 ? -15.068 -16.551 9.455 1.00 63.66 82 ARG A N 1
ATOM 564 C CA . ARG A 1 82 ? -16.323 -16.513 10.212 1.00 63.66 82 ARG A CA 1
ATOM 565 C C . ARG A 1 82 ? -16.368 -15.244 11.069 1.00 63.66 82 ARG A C 1
ATOM 567 O O . ARG A 1 82 ? -15.565 -15.084 11.979 1.00 63.66 82 ARG A O 1
ATOM 574 N N . LEU A 1 83 ? -17.323 -14.363 10.783 1.00 66.00 83 LEU A N 1
ATOM 575 C CA . LEU A 1 83 ? -17.512 -13.145 11.566 1.00 66.00 83 LEU A CA 1
ATOM 576 C C . LEU A 1 83 ? -18.001 -13.469 12.992 1.00 66.00 83 LEU A C 1
ATOM 578 O O . LEU A 1 83 ? -18.794 -14.410 13.155 1.00 66.00 83 LEU A O 1
ATOM 582 N N . PRO A 1 84 ? -17.610 -12.667 14.002 1.00 68.38 84 PRO A N 1
ATOM 583 C CA . PRO A 1 84 ? -18.196 -12.712 15.340 1.00 68.38 84 PRO A CA 1
ATOM 584 C C . PRO A 1 84 ? -19.727 -12.618 15.297 1.00 68.38 84 PRO A C 1
ATOM 586 O O . PRO A 1 84 ? -20.304 -12.004 14.395 1.00 68.38 84 PRO A O 1
ATOM 589 N N . ALA A 1 85 ? -20.408 -13.224 16.274 1.00 66.56 85 ALA A N 1
ATOM 590 C CA . ALA A 1 85 ? -21.874 -13.279 16.311 1.00 66.56 85 ALA A CA 1
ATOM 591 C C . ALA A 1 85 ? -22.529 -11.884 16.259 1.00 66.56 85 ALA A C 1
ATOM 593 O O . ALA A 1 85 ? -23.555 -11.707 15.601 1.00 66.56 85 ALA A O 1
ATOM 594 N N . GLU A 1 86 ? -21.888 -10.900 16.883 1.00 66.19 86 GLU A N 1
ATOM 595 C CA . GLU A 1 86 ? -22.300 -9.495 16.927 1.00 66.19 86 GLU A CA 1
ATOM 596 C C . GLU A 1 86 ? -22.261 -8.828 15.543 1.00 66.19 86 GLU A C 1
ATOM 598 O O . GLU A 1 86 ? -23.211 -8.157 15.150 1.00 66.19 86 GLU A O 1
ATOM 603 N N . ALA A 1 87 ? -21.223 -9.089 14.746 1.00 66.00 87 ALA A N 1
ATOM 604 C CA . ALA A 1 87 ? -21.127 -8.586 13.374 1.00 66.00 87 ALA A CA 1
ATOM 605 C C . ALA A 1 87 ? -22.131 -9.281 12.433 1.00 66.00 87 ALA A C 1
ATOM 607 O O . ALA A 1 87 ? -22.651 -8.678 11.493 1.00 66.00 87 ALA A O 1
ATOM 608 N N . ARG A 1 88 ? -22.467 -10.553 12.699 1.00 65.88 88 ARG A N 1
ATOM 609 C CA . ARG A 1 88 ? -23.462 -11.308 11.913 1.00 65.88 88 ARG A CA 1
ATOM 610 C C . ARG A 1 88 ? -24.892 -10.806 12.110 1.00 65.88 88 ARG A C 1
ATOM 612 O O . ARG A 1 88 ? -25.689 -10.925 11.180 1.00 65.88 88 ARG A O 1
ATOM 619 N N . SER A 1 89 ? -25.242 -10.287 13.289 1.00 64.69 89 SER A N 1
ATOM 620 C CA . SER A 1 89 ? -26.604 -9.802 13.574 1.00 64.69 89 SER A CA 1
ATOM 621 C C . SER A 1 89 ? -26.938 -8.513 12.814 1.00 64.69 89 SER A C 1
ATOM 623 O O . SER A 1 89 ? -28.094 -8.300 12.455 1.00 64.69 89 SER A O 1
ATOM 625 N N . ARG A 1 90 ? -25.917 -7.708 12.499 1.00 65.31 90 ARG A N 1
ATOM 626 C CA . ARG A 1 90 ? -26.014 -6.455 11.735 1.00 65.31 90 ARG A CA 1
ATOM 627 C C . ARG A 1 90 ? -25.924 -6.647 10.219 1.00 65.31 90 ARG A C 1
ATOM 629 O 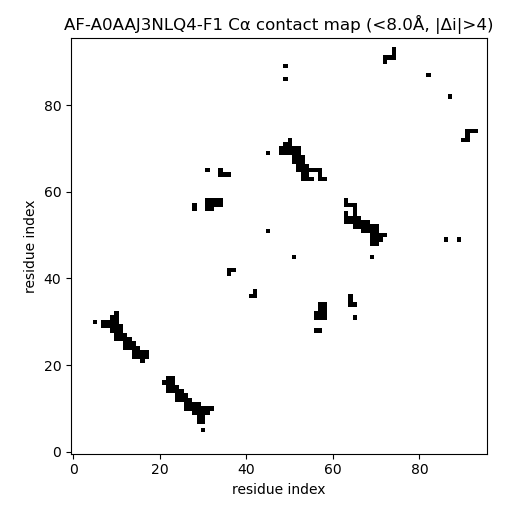O . ARG A 1 90 ? -26.131 -5.703 9.459 1.00 65.31 90 ARG A O 1
ATOM 636 N N . TRP A 1 91 ? -25.637 -7.869 9.765 1.00 67.50 91 TRP A N 1
ATOM 637 C CA . TRP A 1 91 ? -25.493 -8.179 8.348 1.00 67.50 91 TRP A CA 1
ATOM 638 C C . TRP A 1 91 ? -26.833 -8.050 7.612 1.00 67.50 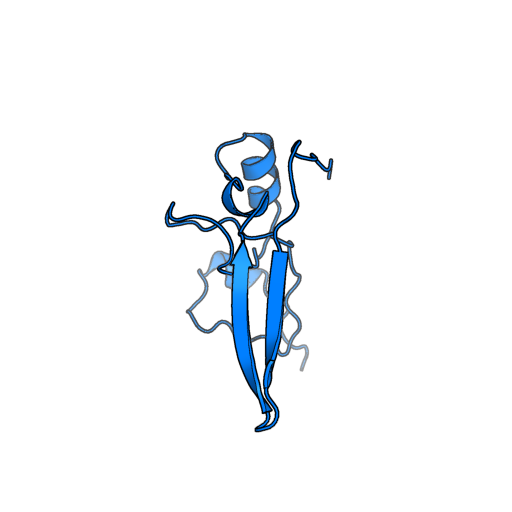91 TRP A C 1
ATOM 640 O O . TRP A 1 91 ? -27.815 -8.664 8.049 1.00 67.50 91 TRP A O 1
ATOM 650 N N . PRO A 1 92 ? -26.908 -7.334 6.473 1.00 61.72 92 PRO A N 1
ATOM 651 C CA . PRO A 1 92 ? -28.126 -7.295 5.679 1.00 61.72 92 PRO A CA 1
ATOM 652 C C . PRO A 1 92 ? -28.446 -8.710 5.186 1.00 61.72 92 PRO A C 1
ATOM 654 O O . PRO A 1 92 ? -27.776 -9.262 4.308 1.00 61.72 92 PRO A O 1
ATOM 657 N N . ARG A 1 93 ? -29.467 -9.333 5.784 1.00 60.44 93 ARG A N 1
ATOM 658 C CA . ARG A 1 93 ? -29.986 -10.616 5.308 1.00 60.44 93 ARG A CA 1
ATOM 659 C C . ARG A 1 93 ? -30.579 -10.390 3.923 1.00 60.44 93 ARG A C 1
ATOM 661 O O . ARG A 1 93 ? -31.301 -9.414 3.715 1.00 60.44 93 ARG A O 1
ATOM 668 N N . ARG A 1 94 ? -30.298 -11.294 2.979 1.00 49.56 94 ARG A N 1
ATOM 669 C CA . ARG A 1 94 ? -31.079 -11.354 1.738 1.00 49.56 94 ARG A CA 1
ATOM 670 C C . ARG A 1 94 ? -32.543 -11.484 2.148 1.00 49.56 94 ARG A C 1
ATOM 672 O O . ARG A 1 94 ? -32.882 -12.424 2.866 1.00 49.56 94 ARG A O 1
ATOM 679 N N . ARG A 1 95 ? -33.376 -10.513 1.765 1.00 47.81 95 ARG A N 1
ATOM 680 C CA . ARG A 1 95 ? -34.818 -10.756 1.758 1.00 47.81 95 ARG A CA 1
ATOM 681 C C . ARG A 1 95 ? -35.061 -11.868 0.724 1.00 47.81 95 ARG A C 1
ATOM 683 O O . ARG A 1 95 ? -34.370 -11.838 -0.300 1.00 47.81 95 ARG A O 1
ATOM 690 N N . PRO A 1 96 ? -35.890 -12.871 1.056 1.00 49.38 96 PRO A N 1
ATOM 691 C CA . PRO A 1 96 ? -36.211 -13.958 0.139 1.00 49.38 96 PRO A CA 1
ATOM 692 C C . PRO A 1 96 ? -36.798 -13.427 -1.169 1.00 49.38 96 PRO A C 1
ATOM 694 O O . PRO A 1 96 ? -37.433 -12.346 -1.131 1.00 49.38 96 PRO A O 1
#

Organism: NCBI:txid220927

Nearest PDB structures (foldseek):
  6whj-assembly1_A  TM=7.141E-01  e=1.966E-01  Giardia lamblia ATCC 50803
  3ry7-assembly1_A-2  TM=7.410E-01  e=1.966E-01  Staphylococcus aureus subsp. aureus COL
  6whj-assembly1_B  TM=7.349E-01  e=1.966E-01  Giardia lamblia ATCC 50803
  7ttw-assembly1_J  TM=4.175E-01  e=8.841E+00  Staphylococcus aureus
  6tnn-assembly1_u  TM=4.064E-01  e=9.452E+00  Bacillus subtilis subsp. subtilis str. 168